Protein AF-A0A9D4JB74-F1 (afdb_monomer_lite)

Sequence (114 aa):
MGVESRKCSNSTESGAAKGKDWKYKLYFDPDANTSCRVKYDNITTNKLMSELKKLVGTNAKIINVRSYKSSLTTWQPRIFDCVLYHMFVEFQTDIGLWSIEKNSEGIKIQRSIL

Organism: Dreissena polymorpha (NCBI:txid45954)

Radius of gyration: 18.08 Å; chains: 1; bounding box: 37×36×60 Å

Secondary structure (DSSP, 8-state):
--------------TTTT-TT----EEEETTTTSSS---EES--HHHHHHHHHHHH-S-PPEEEEEEEEEES-TT--TTSS---EEEEEEEEETTEEEEEEEETTEEEEEE---

Structure (mmCIF, N/CA/C/O backbone):
data_AF-A0A9D4JB74-F1
#
_entry.id   AF-A0A9D4JB74-F1
#
loop_
_atom_site.group_PDB
_atom_site.id
_atom_site.type_symbol
_atom_site.label_atom_id
_atom_site.label_alt_id
_atom_site.label_comp_id
_atom_site.label_asym_id
_atom_site.label_entity_id
_atom_site.label_seq_id
_atom_site.pdbx_PDB_ins_code
_atom_site.Cartn_x
_atom_site.Cartn_y
_atom_site.Cartn_z
_atom_site.occupancy
_atom_site.B_iso_or_equiv
_atom_site.auth_seq_id
_atom_site.auth_comp_id
_atom_site.auth_asym_id
_atom_site.auth_atom_id
_atom_site.pdbx_PDB_model_num
ATOM 1 N N . MET A 1 1 ? 12.231 -25.179 34.469 1.00 38.91 1 MET A N 1
ATOM 2 C CA . MET A 1 1 ? 11.842 -23.885 33.871 1.00 38.91 1 MET A CA 1
ATOM 3 C C . MET A 1 1 ? 13.107 -23.217 33.367 1.00 38.91 1 MET A C 1
ATOM 5 O O . MET A 1 1 ? 13.939 -22.856 34.183 1.00 38.91 1 MET A O 1
ATOM 9 N N . GLY A 1 2 ? 13.291 -23.128 32.053 1.00 35.72 2 GLY A N 1
ATOM 10 C CA . GLY A 1 2 ? 14.416 -22.424 31.442 1.00 35.72 2 GLY A CA 1
ATOM 11 C C . GLY A 1 2 ? 13.917 -21.791 30.154 1.00 35.72 2 GLY A C 1
ATOM 12 O O . GLY A 1 2 ? 13.517 -22.507 29.242 1.00 35.72 2 GLY A O 1
ATOM 13 N N . VAL A 1 3 ? 13.835 -20.464 30.122 1.00 42.06 3 VAL A N 1
ATOM 14 C CA . VAL A 1 3 ? 13.491 -19.719 28.909 1.00 42.06 3 VAL A CA 1
ATOM 15 C C . VAL A 1 3 ? 14.811 -19.372 28.237 1.00 42.06 3 VAL A C 1
ATOM 17 O O . VAL A 1 3 ? 15.512 -18.466 28.677 1.00 42.06 3 VAL A O 1
ATOM 20 N N . GLU A 1 4 ? 15.177 -20.124 27.202 1.00 42.28 4 GLU A N 1
ATOM 21 C CA . GLU A 1 4 ? 16.271 -19.738 26.315 1.00 42.28 4 GLU A CA 1
ATOM 22 C C . GLU A 1 4 ? 15.816 -18.573 25.434 1.00 42.28 4 GLU A C 1
ATOM 24 O O . GLU A 1 4 ? 14.944 -18.698 24.569 1.00 42.28 4 GLU A O 1
ATOM 29 N N . SER A 1 5 ? 16.420 -17.412 25.665 1.00 47.88 5 SER A N 1
ATOM 30 C CA . SER A 1 5 ? 16.287 -16.233 24.821 1.00 47.88 5 SER A CA 1
ATOM 31 C C . SER A 1 5 ? 16.873 -16.536 23.440 1.00 47.88 5 SER A C 1
ATOM 33 O O . SER A 1 5 ? 18.092 -16.554 23.265 1.00 47.88 5 SER A O 1
ATOM 35 N N . ARG A 1 6 ? 16.019 -16.765 22.435 1.00 42.62 6 ARG A N 1
ATOM 36 C CA . ARG A 1 6 ? 16.466 -16.871 21.039 1.00 42.62 6 ARG A CA 1
ATOM 37 C C . ARG A 1 6 ? 17.039 -15.527 20.605 1.00 42.62 6 ARG A C 1
ATOM 39 O O . ARG A 1 6 ? 16.313 -14.561 20.383 1.00 42.62 6 ARG A O 1
ATOM 46 N N . LYS A 1 7 ? 18.362 -15.468 20.504 1.00 39.00 7 LYS A N 1
ATOM 47 C CA . LYS A 1 7 ? 19.101 -14.329 19.968 1.00 39.00 7 LYS A CA 1
ATOM 48 C C . LYS A 1 7 ? 18.843 -14.282 18.459 1.00 39.00 7 LYS A C 1
ATOM 50 O O . LYS A 1 7 ? 19.448 -15.040 17.709 1.00 39.00 7 LYS A O 1
ATOM 55 N N . CYS A 1 8 ? 17.915 -13.436 18.012 1.00 37.34 8 CYS A N 1
ATOM 56 C CA . CYS A 1 8 ? 17.777 -13.140 16.588 1.00 37.34 8 CYS A CA 1
ATOM 57 C C . CYS A 1 8 ? 19.082 -12.495 16.110 1.00 37.34 8 CYS A C 1
ATOM 59 O O . CYS A 1 8 ? 19.463 -11.416 16.567 1.00 37.34 8 CYS A O 1
ATOM 61 N N . SER A 1 9 ? 19.796 -13.182 15.225 1.00 45.16 9 SER A N 1
ATOM 62 C CA . SER A 1 9 ? 20.930 -12.626 14.503 1.00 45.16 9 SER A CA 1
ATOM 63 C C . SER A 1 9 ? 20.430 -11.475 13.632 1.00 45.16 9 SER A C 1
ATOM 65 O O . SER A 1 9 ? 19.726 -11.700 12.649 1.00 45.16 9 SER A O 1
ATOM 67 N N . ASN A 1 10 ? 20.789 -10.243 13.987 1.00 44.12 10 ASN A N 1
ATOM 68 C CA . ASN A 1 10 ? 20.662 -9.107 13.082 1.00 44.12 10 ASN A CA 1
ATOM 69 C C . ASN A 1 10 ? 21.678 -9.303 11.952 1.00 44.12 10 ASN A C 1
ATOM 71 O O . ASN A 1 10 ? 22.827 -8.876 12.060 1.00 44.12 10 ASN A O 1
ATOM 75 N N . SER A 1 11 ? 21.277 -9.979 10.876 1.00 45.19 11 SER A N 1
ATOM 76 C CA . SER A 1 11 ? 22.010 -9.917 9.618 1.00 45.19 11 SER A CA 1
ATOM 77 C C . SER A 1 11 ? 21.802 -8.520 9.040 1.00 45.19 11 SER A C 1
ATOM 79 O O . SER A 1 11 ? 20.835 -8.254 8.327 1.00 45.19 11 SER A O 1
ATOM 81 N N . THR A 1 12 ? 22.708 -7.606 9.378 1.00 46.81 12 THR A N 1
ATOM 82 C CA . THR A 1 12 ? 22.871 -6.290 8.740 1.00 46.81 12 THR A CA 1
ATOM 83 C C . THR A 1 12 ? 23.446 -6.442 7.327 1.00 46.81 12 THR A C 1
ATOM 85 O O . THR A 1 12 ? 24.373 -5.743 6.933 1.00 46.81 12 THR A O 1
ATOM 88 N N . GLU A 1 13 ? 22.920 -7.379 6.542 1.00 44.28 13 GLU A N 1
ATOM 89 C CA . GLU A 1 13 ? 23.218 -7.448 5.119 1.00 44.28 13 GLU A CA 1
ATOM 90 C C . GLU A 1 13 ? 22.316 -6.436 4.422 1.00 44.28 13 GLU A C 1
ATOM 92 O O . GLU A 1 13 ? 21.128 -6.658 4.178 1.00 44.28 13 GLU A O 1
ATOM 97 N N . SER A 1 14 ? 22.882 -5.259 4.164 1.00 43.53 14 SER A N 1
ATOM 98 C CA . SER A 1 14 ? 22.249 -4.205 3.388 1.00 43.53 14 SER A CA 1
ATOM 99 C C . SER A 1 14 ? 22.086 -4.668 1.936 1.00 43.53 14 SER A C 1
ATOM 101 O O . SER A 1 14 ? 22.849 -4.320 1.038 1.00 43.53 14 SER A O 1
ATOM 103 N N . GLY A 1 15 ? 21.010 -5.406 1.664 1.00 41.75 15 GLY A N 1
ATOM 104 C CA . GLY A 1 15 ? 20.554 -5.762 0.314 1.00 41.75 15 GLY A CA 1
ATOM 105 C C . GLY A 1 15 ? 20.148 -4.561 -0.563 1.00 41.75 15 GLY A C 1
ATOM 106 O O . GLY A 1 15 ? 19.468 -4.730 -1.572 1.00 41.75 15 GLY A O 1
ATOM 107 N N . ALA A 1 16 ? 20.546 -3.337 -0.208 1.00 44.22 16 ALA A N 1
ATOM 108 C CA . ALA A 1 16 ? 20.263 -2.110 -0.947 1.00 44.22 16 ALA A CA 1
ATOM 109 C C . ALA A 1 16 ? 21.212 -1.875 -2.143 1.00 44.22 16 ALA A C 1
ATOM 111 O O . ALA A 1 16 ? 21.057 -0.892 -2.863 1.00 44.22 16 ALA A O 1
ATOM 112 N N . ALA A 1 17 ? 22.166 -2.773 -2.411 1.00 44.78 17 ALA A N 1
ATOM 113 C CA . ALA A 1 17 ? 23.231 -2.545 -3.394 1.00 44.78 17 ALA A CA 1
ATOM 114 C C . ALA A 1 17 ? 22.790 -2.486 -4.879 1.00 44.78 17 ALA A C 1
ATOM 116 O O . ALA A 1 17 ? 23.612 -2.170 -5.736 1.00 44.78 17 ALA A O 1
ATOM 117 N N . LYS A 1 18 ? 21.517 -2.752 -5.219 1.00 49.56 18 LYS A N 1
ATOM 118 C CA . LYS A 1 18 ? 21.022 -2.713 -6.617 1.00 49.56 18 LYS A CA 1
ATOM 119 C C . LYS A 1 18 ? 19.973 -1.634 -6.925 1.00 49.56 18 LYS A C 1
ATOM 121 O O . LYS A 1 18 ? 19.490 -1.581 -8.049 1.00 49.56 18 LYS A O 1
ATOM 126 N N . GLY A 1 19 ? 19.627 -0.761 -5.977 1.00 53.12 19 GLY A N 1
ATOM 127 C CA . GLY A 1 19 ? 18.626 0.299 -6.174 1.00 53.12 19 GLY A CA 1
ATOM 128 C C . GLY A 1 19 ? 19.204 1.689 -5.936 1.00 53.12 19 GLY A C 1
ATOM 129 O O . GLY A 1 19 ? 18.822 2.330 -4.966 1.00 53.12 19 GLY A O 1
ATOM 130 N N . LYS A 1 20 ? 20.153 2.135 -6.770 1.00 54.69 20 LYS A N 1
ATOM 131 C CA . LYS A 1 20 ? 20.919 3.375 -6.525 1.00 54.69 20 LYS A CA 1
ATOM 132 C C . LYS A 1 20 ? 20.063 4.650 -6.433 1.00 54.69 20 LYS A C 1
ATOM 134 O O . LYS A 1 20 ? 20.434 5.540 -5.681 1.00 54.69 20 LYS A O 1
ATOM 139 N N . ASP A 1 21 ? 18.903 4.690 -7.090 1.00 58.09 21 ASP A N 1
ATOM 140 C CA . ASP A 1 21 ? 18.012 5.866 -7.106 1.00 58.09 21 ASP A CA 1
ATOM 141 C C . ASP A 1 21 ? 16.748 5.699 -6.252 1.00 58.09 21 ASP A C 1
ATOM 143 O O . ASP A 1 21 ? 15.795 6.474 -6.357 1.00 58.09 21 ASP A O 1
ATOM 147 N N . TRP A 1 22 ? 16.701 4.668 -5.408 1.00 57.69 22 TRP A N 1
ATOM 148 C CA . TRP A 1 22 ? 15.534 4.412 -4.578 1.00 57.69 22 TRP A CA 1
ATOM 149 C C . TRP A 1 22 ? 15.348 5.514 -3.525 1.00 57.69 22 TRP A C 1
ATOM 151 O O . TRP A 1 22 ? 16.143 5.653 -2.593 1.00 57.69 22 TRP A O 1
ATOM 161 N N . LYS A 1 23 ? 14.249 6.265 -3.631 1.00 66.75 23 LYS A N 1
ATOM 162 C CA . LYS A 1 23 ? 13.828 7.216 -2.599 1.00 66.75 23 LYS A CA 1
ATOM 163 C C . LYS A 1 23 ? 13.016 6.468 -1.545 1.00 66.75 23 LYS A C 1
ATOM 165 O O . LYS A 1 23 ? 12.019 5.826 -1.860 1.00 66.75 23 LYS A O 1
ATOM 170 N N . TYR A 1 24 ? 13.420 6.564 -0.277 1.00 74.12 24 TYR A N 1
ATOM 171 C CA . TYR A 1 24 ? 12.685 5.978 0.850 1.00 74.12 24 TYR A CA 1
ATOM 172 C C . TYR A 1 24 ? 11.432 6.812 1.168 1.00 74.12 24 TYR A C 1
ATOM 174 O O . TYR A 1 24 ? 11.357 7.485 2.194 1.00 74.12 24 TYR A O 1
ATOM 182 N N . LYS A 1 25 ? 10.470 6.822 0.241 1.00 88.31 25 LYS A N 1
ATOM 183 C CA . LYS A 1 25 ? 9.183 7.508 0.379 1.00 88.31 25 LYS A CA 1
ATOM 184 C C . LYS A 1 25 ? 8.056 6.491 0.450 1.00 88.31 25 LYS A C 1
ATOM 186 O O . LYS A 1 25 ? 8.061 5.493 -0.272 1.00 88.31 25 LYS A O 1
ATOM 191 N N . LEU A 1 26 ? 7.087 6.770 1.312 1.00 90.12 26 LEU A N 1
ATOM 192 C CA . LEU A 1 26 ? 5.851 6.008 1.431 1.00 90.12 26 LEU A CA 1
ATOM 193 C C . LEU A 1 26 ? 4.691 6.869 0.948 1.00 90.12 26 LEU A C 1
ATOM 195 O O . LEU A 1 26 ? 4.529 8.011 1.373 1.00 90.12 26 LEU A O 1
ATOM 199 N N . TYR A 1 27 ? 3.873 6.309 0.075 1.00 92.00 27 TYR A N 1
ATOM 200 C CA . TYR A 1 27 ? 2.658 6.923 -0.430 1.00 92.00 27 TYR A CA 1
ATOM 201 C C . TYR A 1 27 ? 1.478 6.077 0.019 1.00 92.00 27 TYR A C 1
ATOM 203 O O . TYR A 1 27 ? 1.526 4.850 -0.086 1.00 92.00 27 TYR A O 1
ATOM 211 N N . PHE A 1 28 ? 0.431 6.723 0.521 1.00 91.88 28 PHE A N 1
ATOM 212 C CA . PHE A 1 28 ? -0.767 6.030 0.978 1.00 91.88 28 PHE A CA 1
ATOM 213 C C . PHE A 1 28 ? -2.008 6.652 0.352 1.00 91.88 28 PHE A C 1
ATOM 215 O O . PHE A 1 28 ? -2.227 7.854 0.484 1.00 91.88 28 PHE A O 1
ATOM 222 N N . ASP A 1 29 ? -2.788 5.832 -0.345 1.00 90.69 29 ASP A N 1
ATOM 223 C CA . ASP A 1 29 ? -4.025 6.237 -1.015 1.00 90.69 29 ASP A CA 1
ATOM 224 C C . ASP A 1 29 ? -5.161 5.267 -0.629 1.00 90.69 29 ASP A C 1
ATOM 226 O O . ASP A 1 29 ? -5.418 4.274 -1.322 1.00 90.69 29 ASP A O 1
ATOM 230 N N . PRO A 1 30 ? -5.797 5.473 0.539 1.00 88.31 30 PRO A N 1
ATOM 231 C CA . PRO A 1 30 ? -6.876 4.614 1.015 1.00 88.31 30 PRO A CA 1
ATOM 232 C C . PRO A 1 30 ? -8.147 4.701 0.170 1.00 88.31 30 PRO A C 1
ATOM 234 O O . PRO A 1 30 ? -8.971 3.799 0.265 1.00 88.31 30 PRO A O 1
ATOM 237 N N . ASP A 1 31 ? -8.286 5.732 -0.662 1.00 85.38 31 ASP A N 1
ATOM 238 C CA . ASP A 1 31 ? -9.501 6.028 -1.420 1.00 85.38 31 ASP A CA 1
ATOM 239 C C . ASP A 1 31 ? -9.241 6.011 -2.932 1.00 85.38 31 ASP A C 1
ATOM 241 O O . ASP A 1 31 ? -9.968 6.640 -3.703 1.00 85.38 31 ASP A O 1
ATOM 245 N N . ALA A 1 32 ? -8.209 5.278 -3.372 1.00 82.31 32 ALA A N 1
ATOM 246 C CA . ALA A 1 32 ? -7.800 5.187 -4.776 1.00 82.31 32 ALA A CA 1
ATOM 247 C C . ALA A 1 32 ? -8.939 4.739 -5.714 1.00 82.31 32 ALA A C 1
ATOM 249 O O . ALA A 1 32 ? -8.933 5.060 -6.906 1.00 82.31 32 ALA A O 1
ATOM 250 N N . ASN A 1 33 ? -9.935 4.036 -5.166 1.00 75.00 33 ASN A N 1
ATOM 251 C CA . ASN A 1 33 ? -11.146 3.579 -5.844 1.00 75.00 33 ASN A CA 1
ATOM 252 C C . ASN A 1 33 ? -12.280 4.621 -5.911 1.00 75.00 33 ASN A C 1
ATOM 254 O O . ASN A 1 33 ? -13.323 4.330 -6.493 1.00 75.00 33 ASN A O 1
ATOM 258 N N . THR A 1 34 ? -12.112 5.814 -5.338 1.00 74.88 34 THR A N 1
ATOM 259 C CA . THR A 1 34 ? -13.138 6.866 -5.319 1.00 74.88 34 THR A CA 1
ATOM 260 C C . THR A 1 34 ? -12.683 8.133 -6.048 1.00 74.88 34 THR A C 1
ATOM 262 O O . THR A 1 34 ? -11.497 8.355 -6.317 1.00 74.88 34 THR A O 1
ATOM 265 N N . SER A 1 35 ? -13.650 8.988 -6.393 1.00 69.06 35 SER A N 1
ATOM 266 C CA . SER A 1 35 ? -13.400 10.310 -6.979 1.00 69.06 35 SER A CA 1
ATOM 267 C C . SER A 1 35 ? -12.926 11.341 -5.947 1.00 69.06 35 SER A C 1
ATOM 269 O O . SER A 1 35 ? -12.261 12.307 -6.312 1.00 69.06 35 SER A O 1
ATOM 271 N N . CYS A 1 36 ? -13.239 11.138 -4.664 1.00 64.19 36 CYS A N 1
ATOM 272 C CA . CYS A 1 36 ? -12.868 12.025 -3.562 1.00 64.19 36 CYS A CA 1
ATOM 273 C C . CYS A 1 36 ? -11.631 11.468 -2.851 1.00 64.19 36 CYS A C 1
ATOM 275 O O . CYS A 1 36 ? -11.734 10.817 -1.818 1.00 64.19 36 CYS A O 1
ATOM 277 N N . ARG A 1 37 ? -10.454 11.691 -3.440 1.00 71.12 37 ARG A N 1
ATOM 278 C CA . ARG A 1 37 ? -9.210 11.051 -2.998 1.00 71.12 37 ARG A CA 1
ATOM 279 C C . ARG A 1 37 ? -8.555 11.798 -1.845 1.00 71.12 37 ARG A C 1
ATOM 281 O O . ARG A 1 37 ? -8.139 12.946 -2.010 1.00 71.12 37 ARG A O 1
ATOM 288 N N . VAL A 1 38 ? -8.364 11.120 -0.717 1.00 73.38 38 VAL A N 1
ATOM 289 C CA . VAL A 1 38 ? -7.368 11.528 0.279 1.00 73.38 38 VAL A CA 1
ATOM 290 C C . VAL A 1 38 ? -6.066 10.809 -0.047 1.00 73.38 38 VAL A C 1
ATOM 292 O O . VAL A 1 38 ? -5.960 9.599 0.111 1.00 73.38 38 VAL A O 1
ATOM 295 N N . LYS A 1 39 ? -5.056 11.557 -0.497 1.00 80.50 39 LYS A N 1
ATOM 296 C CA . LYS A 1 39 ? -3.726 11.019 -0.800 1.00 80.50 39 LYS A CA 1
ATOM 297 C C . LYS A 1 39 ? -2.702 11.565 0.184 1.00 80.50 39 LYS A C 1
ATOM 299 O O . LYS A 1 39 ? -2.611 12.774 0.390 1.00 80.50 39 LYS A O 1
ATOM 304 N N . TYR A 1 40 ? -1.898 10.675 0.752 1.00 82.81 40 TYR A N 1
ATOM 305 C CA . TYR A 1 40 ? -0.763 11.042 1.587 1.00 82.81 40 TYR A CA 1
ATOM 306 C C . TYR A 1 40 ? 0.535 10.870 0.803 1.00 82.81 40 TYR A C 1
ATOM 308 O O . TYR A 1 40 ? 0.941 9.748 0.485 1.00 82.81 40 TYR A O 1
ATOM 316 N N . ASP A 1 41 ? 1.203 11.988 0.531 1.00 84.50 41 ASP A N 1
ATOM 317 C CA . ASP A 1 41 ? 2.529 12.003 -0.076 1.00 84.50 41 ASP A CA 1
ATOM 318 C C . ASP A 1 41 ? 3.607 11.992 1.014 1.00 84.50 41 ASP A C 1
ATOM 320 O O . ASP A 1 41 ? 3.656 12.875 1.868 1.00 84.50 41 ASP A O 1
ATOM 324 N N . ASN A 1 42 ? 4.492 10.992 0.972 1.00 89.56 42 ASN A N 1
ATOM 325 C CA . ASN A 1 42 ? 5.595 10.818 1.921 1.00 89.56 42 ASN A CA 1
ATOM 326 C C . ASN A 1 42 ? 5.153 10.647 3.394 1.00 89.56 42 ASN A C 1
ATOM 328 O O . ASN A 1 42 ? 5.674 11.296 4.304 1.00 89.56 42 ASN A O 1
ATOM 332 N N . ILE A 1 43 ? 4.180 9.762 3.630 1.00 91.69 43 ILE A N 1
ATOM 333 C CA . ILE A 1 43 ? 3.661 9.429 4.964 1.00 91.69 43 ILE A CA 1
ATOM 334 C C . ILE A 1 43 ? 4.723 8.716 5.821 1.00 91.69 43 ILE A C 1
ATOM 336 O O . ILE A 1 43 ? 5.487 7.889 5.335 1.00 91.69 43 ILE A O 1
ATOM 340 N N . THR A 1 44 ? 4.770 8.985 7.128 1.00 91.00 44 THR A N 1
ATOM 341 C CA . THR A 1 44 ? 5.642 8.223 8.039 1.00 91.00 44 THR A CA 1
ATOM 342 C C . THR A 1 44 ? 5.048 6.849 8.344 1.00 91.00 44 THR A C 1
ATOM 344 O O . THR A 1 44 ? 3.828 6.688 8.373 1.00 91.00 44 THR A O 1
ATOM 347 N N . THR A 1 45 ? 5.887 5.861 8.669 1.00 88.94 45 THR A N 1
ATOM 348 C CA . THR A 1 45 ? 5.423 4.514 9.050 1.00 88.94 45 THR A CA 1
ATOM 349 C C . THR A 1 45 ? 4.415 4.553 10.201 1.00 88.94 45 THR A C 1
ATOM 351 O O . THR A 1 45 ? 3.382 3.896 10.137 1.00 88.94 45 THR A O 1
ATOM 354 N N . ASN A 1 46 ? 4.655 5.370 11.232 1.00 91.94 46 ASN A N 1
ATOM 355 C CA . ASN A 1 46 ? 3.738 5.483 12.372 1.00 91.94 46 ASN A CA 1
ATOM 356 C C . ASN A 1 46 ? 2.367 6.032 11.956 1.00 91.94 46 ASN A C 1
ATOM 358 O O . ASN A 1 46 ? 1.336 5.530 12.407 1.00 91.94 46 ASN A O 1
ATOM 362 N N . LYS A 1 47 ? 2.346 7.040 11.075 1.00 91.81 47 LYS A N 1
ATOM 363 C CA . LYS A 1 47 ? 1.099 7.626 10.578 1.00 91.81 47 LYS A CA 1
ATOM 364 C C . LYS A 1 47 ? 0.364 6.654 9.656 1.00 91.81 47 LYS A C 1
ATOM 366 O O . LYS A 1 47 ? -0.832 6.467 9.842 1.00 91.81 47 LYS A O 1
ATOM 371 N N . LEU A 1 48 ? 1.080 5.969 8.765 1.00 90.94 48 LEU A N 1
ATOM 372 C CA . LEU A 1 48 ? 0.539 4.896 7.929 1.00 90.94 48 LEU A CA 1
ATOM 373 C C . LEU A 1 48 ? -0.126 3.810 8.779 1.00 90.94 48 LEU A C 1
ATOM 375 O O . LEU A 1 48 ? -1.281 3.472 8.548 1.00 90.94 48 LEU A O 1
ATOM 379 N N . MET A 1 49 ? 0.570 3.299 9.796 1.00 90.12 49 MET A N 1
ATOM 380 C CA . MET A 1 49 ? 0.025 2.269 10.684 1.00 90.12 49 MET A CA 1
ATOM 381 C C . MET A 1 49 ? -1.196 2.765 11.465 1.00 90.12 49 MET A C 1
ATOM 383 O O . MET A 1 49 ? -2.126 1.995 11.692 1.00 90.12 49 MET A O 1
ATOM 387 N N . SER A 1 50 ? -1.211 4.036 11.877 1.00 92.44 50 SER A N 1
ATOM 388 C CA . SER A 1 50 ? -2.374 4.639 12.534 1.00 92.44 50 SER A CA 1
ATOM 389 C C . SER A 1 50 ? -3.581 4.713 11.599 1.00 92.44 50 SER A C 1
ATOM 391 O O . SER A 1 50 ? -4.667 4.302 11.999 1.00 92.44 50 SER A O 1
ATOM 393 N N . GLU A 1 51 ? -3.404 5.182 10.362 1.00 90.62 51 GLU A N 1
ATOM 394 C CA . GLU A 1 51 ? -4.502 5.278 9.392 1.00 90.62 51 GLU A CA 1
ATOM 395 C C . GLU A 1 51 ? -4.984 3.896 8.932 1.00 90.62 51 GLU A C 1
ATOM 397 O O . GLU A 1 51 ? -6.187 3.641 8.923 1.00 90.62 51 GLU A O 1
ATOM 402 N N . LEU A 1 52 ? -4.071 2.953 8.668 1.00 88.00 52 LEU A N 1
ATOM 403 C CA . LEU A 1 52 ? -4.433 1.565 8.368 1.00 88.00 52 LEU A CA 1
ATOM 404 C C . LEU A 1 52 ? -5.254 0.945 9.500 1.00 88.00 52 LEU A C 1
ATOM 406 O O . LEU A 1 52 ? -6.287 0.347 9.228 1.00 88.00 52 LEU A O 1
ATOM 410 N N . LYS A 1 53 ? -4.868 1.135 10.768 1.00 89.62 53 LYS A N 1
ATOM 411 C CA . LYS A 1 53 ? -5.652 0.632 11.910 1.00 89.62 53 LYS A CA 1
ATOM 412 C C . LYS A 1 53 ? -7.056 1.231 11.982 1.00 89.62 53 LYS A C 1
ATOM 414 O O . LYS A 1 53 ? -7.969 0.529 12.398 1.00 89.62 53 LYS A O 1
ATOM 419 N N . LYS A 1 54 ? -7.249 2.495 11.596 1.00 89.06 54 LYS A N 1
ATOM 420 C CA . LYS A 1 54 ? -8.588 3.108 11.559 1.00 89.06 54 LYS A CA 1
ATOM 421 C C . LYS A 1 54 ? -9.449 2.527 10.441 1.00 89.06 54 LYS A C 1
ATOM 423 O O . LYS A 1 54 ? -10.630 2.291 10.651 1.00 89.06 54 LYS A O 1
ATOM 428 N N . LEU A 1 55 ? -8.854 2.299 9.272 1.00 86.94 55 LEU A N 1
ATOM 429 C CA . LEU A 1 55 ? -9.562 1.832 8.076 1.00 86.94 55 LEU A CA 1
ATOM 430 C C . LEU A 1 55 ? -9.845 0.332 8.101 1.00 86.94 55 LEU A C 1
ATOM 432 O O . LEU A 1 55 ? -10.864 -0.121 7.589 1.00 86.94 55 LEU A O 1
ATOM 436 N N . VAL A 1 56 ? -8.904 -0.435 8.647 1.00 84.25 56 VAL A N 1
ATOM 437 C CA . VAL A 1 56 ? -8.894 -1.897 8.600 1.00 84.25 56 VAL A CA 1
ATOM 438 C C . VAL A 1 56 ? -9.268 -2.517 9.947 1.00 84.25 56 VAL A C 1
ATOM 440 O O . VAL A 1 56 ? -9.676 -3.673 10.023 1.00 84.25 56 VAL A O 1
ATOM 443 N N . GLY A 1 57 ? -9.160 -1.753 11.031 1.00 84.31 57 GLY A N 1
ATOM 444 C CA . GLY A 1 57 ? -9.234 -2.291 12.381 1.00 84.31 57 GLY A CA 1
ATOM 445 C C . GLY A 1 57 ? -7.993 -3.114 12.733 1.00 84.31 57 GLY A C 1
ATOM 446 O O . GLY A 1 57 ? -7.000 -3.161 12.006 1.00 84.31 57 GLY A O 1
ATOM 447 N N . THR A 1 58 ? -8.040 -3.775 13.887 1.00 82.19 58 THR A N 1
ATOM 448 C CA . THR A 1 58 ? -6.965 -4.663 14.368 1.00 82.19 58 THR A CA 1
ATOM 449 C C . THR A 1 58 ? -7.215 -6.137 14.062 1.00 82.19 58 THR A C 1
ATOM 451 O O . THR A 1 58 ? -6.333 -6.956 14.296 1.00 82.19 58 THR A O 1
ATOM 454 N N . ASN A 1 59 ? -8.410 -6.473 13.569 1.00 84.69 59 ASN A N 1
ATOM 455 C CA . ASN A 1 59 ? -8.894 -7.851 13.474 1.00 84.69 59 ASN A CA 1
ATOM 456 C C . ASN A 1 59 ? -9.067 -8.341 12.033 1.00 84.69 59 ASN A C 1
ATOM 458 O O . ASN A 1 59 ? -9.471 -9.487 11.848 1.00 84.69 59 ASN A O 1
ATOM 462 N N . ALA A 1 60 ? -8.793 -7.495 11.034 1.00 83.94 60 ALA A N 1
ATOM 463 C CA . ALA A 1 60 ? -8.896 -7.903 9.643 1.00 83.94 60 ALA A CA 1
ATOM 464 C C . ALA A 1 60 ? -7.959 -9.071 9.361 1.00 83.94 60 ALA A C 1
ATOM 466 O O . ALA A 1 60 ? -6.790 -9.081 9.769 1.00 83.94 60 ALA A O 1
ATOM 467 N N . LYS A 1 61 ? -8.481 -10.051 8.636 1.00 89.50 61 LYS A N 1
ATOM 468 C CA . LYS A 1 61 ? -7.745 -11.263 8.293 1.00 89.50 61 LYS A CA 1
ATOM 469 C C . LYS A 1 61 ? -7.304 -11.182 6.850 1.00 89.50 61 LYS A C 1
ATOM 471 O O . LYS A 1 61 ? -8.109 -10.913 5.964 1.00 89.50 61 LYS A O 1
ATOM 476 N N . ILE A 1 62 ? -6.027 -11.457 6.610 1.00 91.00 62 ILE A N 1
ATOM 477 C CA . ILE A 1 62 ? -5.531 -11.687 5.255 1.00 91.00 62 ILE A CA 1
ATOM 478 C C . ILE A 1 62 ? -6.076 -13.041 4.801 1.00 91.00 62 ILE A C 1
ATOM 480 O O . 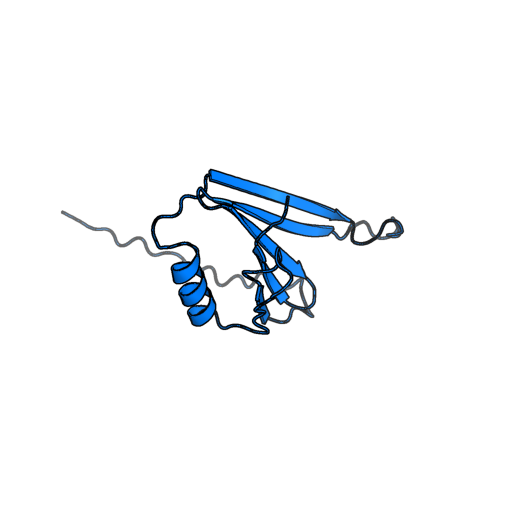ILE A 1 62 ? -5.798 -14.067 5.418 1.00 91.00 62 ILE A O 1
ATOM 484 N N . ILE A 1 63 ? -6.869 -13.022 3.736 1.00 94.12 63 ILE A N 1
ATOM 485 C CA . ILE A 1 63 ? -7.452 -14.204 3.100 1.00 94.12 63 ILE A CA 1
ATOM 486 C C . ILE A 1 63 ? -6.501 -14.733 2.029 1.00 94.12 63 ILE A C 1
ATOM 488 O O . ILE A 1 63 ? -6.314 -15.940 1.902 1.00 94.12 63 ILE A O 1
ATOM 492 N N . ASN A 1 64 ? -5.909 -13.834 1.240 1.00 92.56 64 ASN A N 1
ATOM 493 C CA . ASN A 1 64 ? -5.058 -14.203 0.116 1.00 92.56 64 ASN A CA 1
ATOM 494 C C . ASN A 1 64 ? -3.984 -13.139 -0.129 1.00 92.56 64 ASN A C 1
ATOM 496 O O . ASN A 1 64 ? -4.201 -11.953 0.126 1.00 92.56 64 ASN A O 1
ATOM 500 N N . VAL A 1 65 ? -2.842 -13.570 -0.659 1.00 91.62 65 VAL A N 1
ATOM 501 C CA . VAL A 1 65 ? -1.765 -12.699 -1.125 1.00 91.62 65 VAL A CA 1
ATOM 502 C C . VAL A 1 65 ? -1.381 -13.138 -2.527 1.00 91.62 65 VAL A C 1
ATOM 504 O O . VAL A 1 65 ? -1.042 -14.300 -2.751 1.00 91.62 65 VAL A O 1
ATOM 507 N N . ARG A 1 66 ? -1.425 -12.205 -3.475 1.00 90.94 66 ARG A N 1
ATOM 508 C CA . ARG A 1 66 ? -1.058 -12.442 -4.873 1.00 90.94 66 ARG A CA 1
ATOM 509 C C . ARG A 1 66 ? 0.062 -11.499 -5.264 1.00 90.94 66 ARG A C 1
ATOM 511 O O . ARG A 1 66 ? 0.092 -10.350 -4.832 1.00 90.94 66 ARG A O 1
ATOM 518 N N . SER A 1 67 ? 0.982 -11.974 -6.090 1.00 87.88 67 SER A N 1
ATOM 519 C CA . SER A 1 67 ? 2.010 -11.138 -6.696 1.00 87.88 67 SER A CA 1
ATOM 520 C C . SER A 1 67 ? 1.828 -11.127 -8.204 1.00 87.88 67 SER A C 1
ATOM 522 O O . SER A 1 67 ? 1.690 -12.167 -8.849 1.00 87.88 67 SER A O 1
ATOM 524 N N . TYR A 1 68 ? 1.827 -9.927 -8.764 1.00 82.88 68 TYR A N 1
ATOM 525 C CA . TYR A 1 68 ? 1.744 -9.702 -10.194 1.00 82.88 68 TYR A CA 1
ATOM 526 C C . TYR A 1 68 ? 3.030 -9.029 -10.645 1.00 82.88 68 TYR A C 1
ATOM 528 O O . TYR A 1 68 ? 3.556 -8.133 -9.979 1.00 82.88 68 TYR A O 1
ATOM 536 N N . LYS A 1 69 ? 3.535 -9.465 -11.795 1.00 79.19 69 LYS A N 1
ATOM 537 C CA . 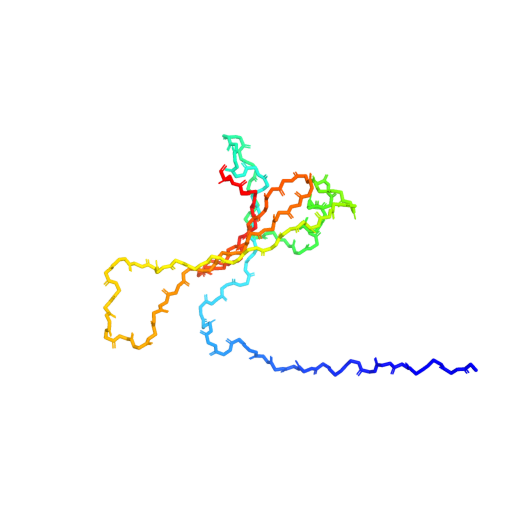LYS A 1 69 ? 4.644 -8.811 -12.479 1.00 79.19 69 LYS A CA 1
ATOM 538 C C . LYS A 1 69 ? 4.203 -8.430 -13.881 1.00 79.19 69 LYS A C 1
ATOM 540 O O . LYS A 1 69 ? 3.649 -9.261 -14.596 1.00 79.19 69 LYS A O 1
ATOM 545 N N . SER A 1 70 ? 4.453 -7.187 -14.263 1.00 74.62 70 SER A N 1
ATOM 546 C CA . SER A 1 70 ? 4.208 -6.687 -15.616 1.00 74.62 70 SER A CA 1
ATOM 547 C C . SER A 1 70 ? 5.503 -6.119 -16.176 1.00 74.62 70 SER A C 1
ATOM 549 O O . SER A 1 70 ? 6.272 -5.509 -15.435 1.00 74.62 70 SER A O 1
ATOM 551 N N . SER A 1 71 ? 5.786 -6.345 -17.457 1.00 71.00 71 SER A N 1
ATOM 552 C CA . SER A 1 71 ? 6.949 -5.743 -18.120 1.00 71.00 71 SER A CA 1
ATOM 553 C C . SER A 1 71 ? 6.845 -4.216 -18.087 1.00 71.00 71 SER A C 1
ATOM 555 O O . SER A 1 71 ? 5.760 -3.684 -18.321 1.00 71.00 71 SER A O 1
ATOM 557 N N . LEU A 1 72 ? 7.958 -3.506 -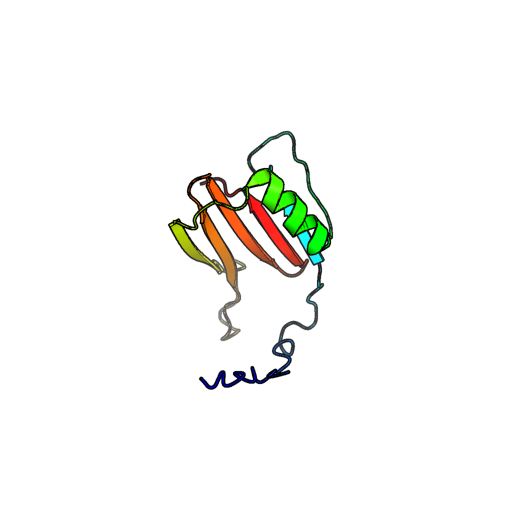17.860 1.00 67.69 72 LEU A N 1
ATOM 558 C CA . LEU A 1 72 ? 7.960 -2.030 -17.853 1.00 67.69 72 LEU A CA 1
ATOM 559 C C . LEU A 1 72 ? 7.518 -1.421 -19.200 1.00 67.69 72 LEU A C 1
ATOM 561 O O . LEU A 1 72 ? 7.065 -0.283 -19.249 1.00 67.69 72 LEU A O 1
ATOM 565 N N . THR A 1 73 ? 7.703 -2.139 -20.309 1.00 64.06 73 THR A N 1
ATOM 566 C CA . THR A 1 73 ? 7.392 -1.651 -21.658 1.00 64.06 73 THR A CA 1
ATOM 567 C C . THR A 1 73 ? 7.206 -2.829 -22.617 1.00 64.06 73 THR A C 1
ATOM 569 O O . THR A 1 73 ? 7.917 -3.828 -22.522 1.00 64.06 73 THR A O 1
ATOM 572 N N . THR A 1 74 ? 6.271 -2.711 -23.565 1.00 61.81 74 THR A N 1
ATOM 573 C CA . THR A 1 74 ? 6.086 -3.676 -24.669 1.00 61.81 74 THR A CA 1
ATOM 574 C C . THR A 1 74 ? 7.274 -3.707 -25.637 1.00 61.81 74 THR A C 1
ATOM 576 O O . THR A 1 74 ? 7.449 -4.679 -26.366 1.00 61.81 74 THR A O 1
ATOM 579 N N . TRP A 1 75 ? 8.104 -2.663 -25.616 1.00 57.19 75 TRP A N 1
ATOM 580 C CA . TRP A 1 75 ? 9.260 -2.429 -26.483 1.00 57.19 75 TRP A CA 1
ATOM 581 C C . TRP A 1 75 ? 10.601 -2.603 -25.771 1.00 57.19 75 TRP A C 1
ATOM 583 O O . TRP A 1 75 ? 11.625 -2.126 -26.259 1.00 57.19 75 TRP A O 1
ATOM 593 N N . GLN A 1 76 ? 10.624 -3.257 -24.608 1.00 59.19 76 GLN A N 1
ATOM 594 C CA . GLN A 1 76 ? 11.869 -3.474 -23.882 1.00 59.19 76 GLN A CA 1
ATOM 595 C C . GLN A 1 76 ? 12.855 -4.249 -24.778 1.00 59.19 76 GLN A C 1
ATOM 597 O O . GLN A 1 76 ? 12.560 -5.390 -25.153 1.00 59.19 76 GLN A O 1
ATOM 602 N N . PRO A 1 77 ? 14.000 -3.653 -25.175 1.00 54.09 77 PRO A N 1
ATOM 603 C CA . PRO A 1 77 ? 14.934 -4.327 -26.059 1.00 54.09 77 PRO A CA 1
ATOM 604 C C . PRO A 1 77 ? 15.418 -5.598 -25.367 1.00 54.09 77 PRO A C 1
ATOM 606 O O . PRO A 1 77 ? 15.999 -5.523 -24.285 1.00 54.09 77 PRO A O 1
ATOM 609 N N . ARG A 1 78 ? 15.239 -6.762 -26.006 1.00 53.88 78 ARG A N 1
ATOM 610 C CA . ARG A 1 78 ? 15.768 -8.065 -25.542 1.00 53.88 78 ARG A CA 1
ATOM 611 C C . ARG A 1 78 ? 17.305 -8.105 -25.423 1.00 53.88 78 ARG A C 1
ATOM 613 O O . ARG A 1 78 ? 17.865 -9.154 -25.155 1.00 53.88 78 ARG A O 1
ATOM 620 N N . ILE A 1 79 ? 17.973 -6.978 -25.672 1.00 52.12 79 ILE A N 1
ATOM 621 C CA . ILE A 1 79 ? 19.424 -6.771 -25.624 1.00 52.12 79 ILE A CA 1
ATOM 622 C C . ILE A 1 79 ? 19.951 -6.790 -24.183 1.00 52.12 79 ILE A C 1
ATOM 624 O O . ILE A 1 79 ? 21.121 -7.082 -23.967 1.00 52.12 79 ILE A O 1
ATOM 628 N N . PHE A 1 80 ? 19.102 -6.516 -23.192 1.00 51.81 80 PHE A N 1
ATOM 629 C CA . PHE A 1 80 ? 19.450 -6.728 -21.793 1.00 51.81 80 PHE A CA 1
ATOM 630 C C . PHE A 1 80 ? 18.877 -8.075 -21.342 1.00 51.81 80 PHE A C 1
ATOM 632 O O . PHE A 1 80 ? 17.660 -8.245 -21.339 1.00 51.81 80 PHE A O 1
ATOM 639 N N . ASP A 1 81 ? 19.728 -8.994 -20.876 1.00 52.66 81 ASP A N 1
ATOM 640 C CA . ASP A 1 81 ? 19.328 -10.279 -20.258 1.00 52.66 81 ASP A CA 1
ATOM 641 C C . ASP A 1 81 ? 18.446 -10.111 -18.997 1.00 52.66 81 ASP A C 1
ATOM 643 O O . ASP A 1 81 ? 17.985 -11.076 -18.387 1.00 52.66 81 ASP A O 1
ATOM 647 N N . CYS A 1 82 ? 18.181 -8.867 -18.597 1.00 56.16 82 CYS A N 1
ATOM 648 C CA . CYS A 1 82 ? 17.382 -8.488 -17.449 1.00 56.16 82 CYS A CA 1
ATOM 649 C C . CYS A 1 82 ? 16.086 -7.809 -17.918 1.00 56.16 82 CYS A C 1
ATOM 651 O O . CYS A 1 82 ? 16.044 -6.590 -18.095 1.00 56.16 82 CYS A O 1
ATOM 653 N N . VAL A 1 83 ? 15.002 -8.576 -18.069 1.00 60.72 83 VAL A N 1
ATOM 654 C CA . VAL A 1 83 ? 13.657 -7.993 -18.206 1.00 60.72 83 VAL A CA 1
ATOM 655 C C . VAL A 1 83 ? 13.308 -7.304 -16.887 1.00 60.72 83 VAL A C 1
ATOM 657 O O . VAL A 1 83 ? 13.238 -7.954 -15.842 1.00 60.72 83 VAL A O 1
ATOM 660 N N . LEU A 1 84 ? 13.119 -5.983 -16.915 1.00 66.19 84 LEU A N 1
ATOM 661 C CA . LEU A 1 84 ? 12.657 -5.246 -15.739 1.00 66.19 84 LEU A CA 1
ATOM 662 C C . LEU A 1 84 ? 11.134 -5.352 -15.660 1.00 66.19 84 LEU A C 1
ATOM 664 O O . LEU A 1 84 ? 10.436 -5.147 -16.656 1.00 66.19 84 LEU A O 1
ATOM 668 N N . TYR A 1 85 ? 10.627 -5.626 -14.464 1.00 69.31 85 TYR A N 1
ATOM 669 C CA . TYR A 1 85 ? 9.199 -5.746 -14.202 1.00 69.31 85 TYR A CA 1
ATOM 670 C C . TYR A 1 85 ? 8.754 -4.695 -13.186 1.00 69.31 85 TYR A C 1
ATOM 672 O O . TYR A 1 85 ? 9.442 -4.467 -12.189 1.00 69.31 85 TYR A O 1
ATOM 680 N N . HIS A 1 86 ? 7.569 -4.123 -13.391 1.00 72.62 86 HIS A N 1
ATOM 681 C CA . HIS A 1 86 ? 6.782 -3.600 -12.282 1.00 72.62 86 HIS A CA 1
ATOM 682 C C . HIS A 1 86 ? 6.275 -4.789 -11.471 1.00 72.62 86 HIS A C 1
ATOM 684 O O . HIS A 1 86 ? 5.714 -5.728 -12.040 1.00 72.62 86 HIS A O 1
ATOM 690 N N . MET A 1 87 ? 6.474 -4.752 -10.155 1.00 78.19 87 MET A N 1
ATOM 691 C CA . MET A 1 87 ? 5.944 -5.760 -9.245 1.00 78.19 87 MET A CA 1
ATOM 692 C C . MET A 1 87 ? 4.894 -5.127 -8.342 1.00 78.19 87 MET A C 1
ATOM 694 O O . MET A 1 87 ? 5.160 -4.123 -7.677 1.00 78.19 87 MET A O 1
ATOM 698 N N . PHE A 1 88 ? 3.732 -5.765 -8.300 1.00 85.31 88 PHE A N 1
ATOM 699 C CA . PHE A 1 88 ? 2.612 -5.394 -7.451 1.00 85.31 88 PHE A CA 1
ATOM 700 C C . PHE A 1 88 ? 2.283 -6.577 -6.554 1.00 85.31 88 PHE A C 1
ATOM 702 O O . PHE A 1 88 ? 2.226 -7.719 -7.016 1.00 85.31 88 PHE A O 1
ATOM 709 N N . VAL A 1 89 ? 2.066 -6.310 -5.274 1.00 90.12 89 VAL A N 1
ATOM 710 C CA . VAL A 1 89 ? 1.551 -7.304 -4.333 1.00 90.12 89 VAL A CA 1
ATOM 711 C C . VAL A 1 89 ? 0.147 -6.890 -3.947 1.00 90.12 89 VAL A C 1
ATOM 713 O O . VAL A 1 89 ? -0.060 -5.763 -3.510 1.00 90.12 89 VAL A O 1
ATOM 716 N N . GLU A 1 90 ? -0.808 -7.790 -4.105 1.00 90.38 90 GLU A N 1
ATOM 717 C CA . GLU A 1 90 ? -2.190 -7.593 -3.698 1.00 90.38 90 GLU A CA 1
ATOM 718 C C . GLU A 1 90 ? -2.492 -8.441 -2.465 1.00 90.38 90 GLU A C 1
ATOM 720 O O . GLU A 1 90 ? -2.191 -9.635 -2.418 1.00 90.38 90 GLU A O 1
ATOM 725 N N . PHE A 1 91 ? -3.103 -7.812 -1.470 1.00 90.25 91 PHE A N 1
ATOM 726 C CA . PHE A 1 91 ? -3.565 -8.424 -0.238 1.00 90.25 91 PHE A CA 1
ATOM 727 C C . PHE A 1 91 ? -5.083 -8.375 -0.242 1.00 90.25 91 PHE A C 1
ATOM 729 O O . PHE A 1 91 ? -5.685 -7.301 -0.180 1.00 90.25 91 PHE A O 1
ATOM 736 N N . GLN A 1 92 ? -5.699 -9.547 -0.291 1.00 90.94 92 GLN A N 1
ATOM 737 C CA . GLN A 1 92 ? -7.119 -9.686 -0.038 1.00 90.94 92 GLN A CA 1
ATOM 738 C C . GLN A 1 92 ? -7.324 -9.872 1.454 1.00 90.94 92 GLN A C 1
ATOM 740 O O . GLN A 1 92 ? -6.810 -10.827 2.040 1.00 90.94 92 GLN A O 1
ATOM 745 N N . THR A 1 93 ? -8.100 -8.981 2.054 1.00 88.94 93 THR A N 1
ATOM 746 C CA . THR A 1 93 ? -8.621 -9.152 3.404 1.00 88.94 93 THR A CA 1
ATOM 747 C C . THR A 1 93 ? -10.123 -9.412 3.367 1.00 88.94 93 THR A C 1
ATOM 749 O O . THR A 1 93 ? -10.779 -9.262 2.334 1.00 88.94 93 THR A O 1
ATOM 752 N N . ASP A 1 94 ? -10.677 -9.799 4.507 1.00 88.50 94 ASP A N 1
ATOM 753 C CA . ASP A 1 94 ? -12.121 -9.933 4.738 1.00 88.50 94 ASP A CA 1
ATOM 754 C C . ASP A 1 94 ? -12.916 -8.628 4.570 1.00 88.50 94 ASP A C 1
ATOM 756 O O . ASP A 1 94 ? -14.133 -8.665 4.419 1.00 88.50 94 ASP A O 1
ATOM 760 N N . ILE A 1 95 ? -12.234 -7.485 4.532 1.00 87.12 95 ILE A N 1
ATOM 761 C CA . ILE A 1 95 ? -12.834 -6.150 4.395 1.00 87.12 95 ILE A CA 1
ATOM 762 C C . ILE A 1 95 ? -12.417 -5.425 3.100 1.00 87.12 95 ILE A C 1
ATOM 764 O O . ILE A 1 95 ? -12.619 -4.213 2.946 1.00 87.12 95 ILE A O 1
ATOM 768 N N . GLY A 1 96 ? -11.761 -6.133 2.180 1.00 86.25 96 GLY A N 1
ATOM 769 C CA . GLY A 1 96 ? -11.453 -5.656 0.834 1.00 86.25 96 GLY A CA 1
ATOM 770 C C . GLY A 1 96 ? -10.002 -5.853 0.412 1.00 86.25 96 GLY A C 1
ATOM 771 O O . GLY A 1 96 ? -9.233 -6.579 1.033 1.00 86.25 96 GLY A O 1
ATOM 772 N N . LEU A 1 97 ? -9.638 -5.218 -0.699 1.00 90.06 97 LEU A N 1
ATOM 773 C CA . LEU A 1 97 ? -8.362 -5.449 -1.366 1.00 90.06 97 LEU A CA 1
ATOM 774 C C . LEU A 1 97 ? -7.419 -4.261 -1.200 1.00 90.06 97 LEU A C 1
ATOM 776 O O . LEU A 1 97 ? -7.823 -3.099 -1.307 1.00 90.06 97 LEU A O 1
ATOM 780 N N . TRP A 1 98 ? -6.149 -4.570 -0.982 1.00 90.69 98 TRP A N 1
ATOM 781 C CA . TRP A 1 98 ? -5.057 -3.610 -0.886 1.00 90.69 98 TRP A CA 1
ATOM 782 C C . TRP A 1 98 ? -3.960 -3.992 -1.860 1.00 90.69 98 TRP A C 1
ATOM 784 O O . TRP A 1 98 ? -3.690 -5.172 -2.051 1.00 90.69 98 TRP A O 1
ATOM 794 N N . SER A 1 99 ? -3.290 -3.005 -2.436 1.00 91.00 99 SER A N 1
ATOM 795 C CA . SER A 1 99 ? -2.128 -3.219 -3.288 1.00 91.00 99 SER A CA 1
ATOM 796 C C . SER A 1 99 ? -0.917 -2.472 -2.742 1.00 91.00 99 SER A C 1
ATOM 798 O O . SER A 1 99 ? -1.044 -1.390 -2.162 1.00 91.00 99 SER A O 1
ATOM 800 N N . ILE A 1 100 ? 0.257 -3.075 -2.915 1.00 91.44 100 ILE A N 1
ATOM 801 C CA . ILE A 1 100 ? 1.561 -2.486 -2.638 1.00 91.44 100 ILE A CA 1
ATOM 802 C C . ILE A 1 100 ? 2.369 -2.511 -3.931 1.00 91.44 100 ILE A C 1
ATOM 804 O O . ILE A 1 100 ? 2.599 -3.573 -4.512 1.00 91.44 100 ILE A O 1
ATOM 808 N N . GLU A 1 101 ? 2.826 -1.342 -4.354 1.00 88.38 101 GLU A N 1
ATOM 809 C CA . GLU A 1 101 ? 3.682 -1.157 -5.520 1.00 88.38 101 GLU A CA 1
ATOM 810 C C . GLU A 1 101 ? 5.009 -0.538 -5.088 1.00 88.38 101 GLU A C 1
ATOM 812 O O . GLU A 1 101 ? 5.044 0.413 -4.304 1.00 88.38 101 GLU A O 1
ATOM 817 N N . LYS A 1 102 ? 6.108 -1.053 -5.640 1.00 83.75 102 LYS A N 1
ATOM 818 C CA . LYS A 1 102 ? 7.437 -0.459 -5.512 1.00 83.75 102 LYS A CA 1
ATOM 819 C C . LYS A 1 102 ? 7.867 0.120 -6.863 1.00 83.75 102 LYS A C 1
ATOM 821 O O . LYS A 1 102 ? 8.002 -0.640 -7.820 1.00 83.75 102 LYS A O 1
ATOM 826 N N . ASN A 1 103 ? 8.154 1.420 -6.936 1.00 76.44 103 ASN A N 1
ATOM 827 C CA . ASN A 1 103 ? 8.653 2.070 -8.158 1.00 76.44 103 ASN A CA 1
ATOM 828 C C . ASN A 1 103 ? 9.789 3.074 -7.871 1.00 76.44 103 ASN A C 1
ATOM 830 O O . ASN A 1 103 ? 10.270 3.172 -6.751 1.00 76.44 103 ASN A O 1
ATOM 834 N N . SER A 1 104 ? 10.280 3.805 -8.871 1.00 75.25 104 SER A N 1
ATOM 835 C CA . SER A 1 104 ? 11.398 4.748 -8.679 1.00 75.25 104 SER A CA 1
ATOM 836 C C . SER A 1 104 ? 11.091 5.900 -7.706 1.00 75.25 104 SER A C 1
ATOM 838 O O . SER A 1 104 ? 12.018 6.515 -7.178 1.00 75.25 104 SER A O 1
ATOM 840 N N . GLU A 1 105 ? 9.817 6.194 -7.439 1.00 78.69 105 GLU A N 1
ATOM 841 C CA . GLU A 1 105 ? 9.402 7.275 -6.542 1.00 78.69 105 GLU A CA 1
ATOM 842 C C . GLU A 1 105 ? 9.322 6.835 -5.076 1.00 78.69 105 GLU A C 1
ATOM 844 O O . GLU A 1 105 ? 9.553 7.657 -4.185 1.00 78.69 105 GLU A O 1
ATOM 849 N N . GLY A 1 106 ? 9.013 5.561 -4.823 1.00 83.31 106 GLY A N 1
ATOM 850 C CA . GLY A 1 106 ? 8.880 4.996 -3.483 1.00 83.31 106 GLY A CA 1
ATOM 851 C C . GLY A 1 106 ? 7.971 3.766 -3.431 1.00 83.31 106 GLY A C 1
ATOM 852 O O . GLY A 1 106 ? 7.780 3.059 -4.425 1.00 83.31 106 GLY A O 1
ATOM 853 N N . ILE A 1 107 ? 7.442 3.474 -2.238 1.00 88.50 107 ILE A N 1
ATOM 854 C CA . ILE A 1 107 ? 6.428 2.431 -2.022 1.00 88.50 107 ILE A CA 1
ATOM 855 C C . ILE A 1 107 ? 5.067 3.107 -1.979 1.00 88.50 107 ILE A C 1
ATOM 857 O O . ILE A 1 107 ? 4.845 3.980 -1.139 1.00 88.50 107 ILE A O 1
ATOM 861 N N . LYS A 1 108 ? 4.143 2.673 -2.832 1.00 90.25 108 LYS A N 1
ATOM 862 C CA . LYS A 1 108 ? 2.739 3.067 -2.757 1.00 90.25 108 LYS A CA 1
ATOM 863 C C . LYS A 1 108 ? 1.911 1.936 -2.163 1.00 90.25 108 LYS A C 1
ATOM 865 O O . LYS A 1 108 ? 2.054 0.789 -2.570 1.00 90.25 108 LYS A O 1
ATOM 870 N N . ILE A 1 109 ? 1.040 2.280 -1.223 1.00 91.81 109 ILE A N 1
ATOM 871 C CA . IL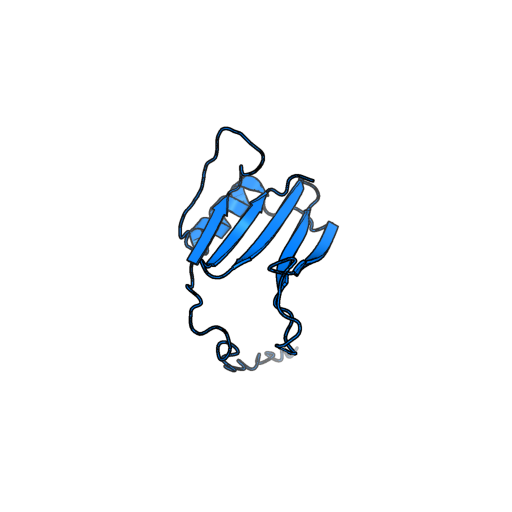E A 1 109 ? 0.033 1.397 -0.638 1.00 91.81 109 ILE A CA 1
ATOM 872 C C . ILE A 1 109 ? -1.332 2.020 -0.917 1.00 91.81 109 ILE A C 1
ATOM 874 O O . ILE A 1 109 ? -1.545 3.190 -0.598 1.00 91.81 109 ILE A O 1
ATOM 878 N N . GLN A 1 110 ? -2.250 1.271 -1.515 1.00 91.38 110 GLN A N 1
ATOM 879 C CA 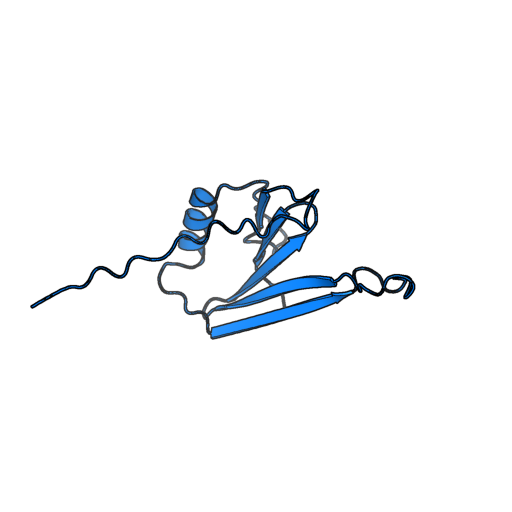. GLN A 1 110 ? -3.548 1.812 -1.924 1.00 91.38 110 GLN A CA 1
ATOM 880 C C . GLN A 1 110 ? -4.647 0.751 -1.911 1.00 91.38 110 GLN A C 1
ATOM 882 O O . GLN A 1 110 ? -4.348 -0.444 -2.000 1.00 91.38 110 GLN A O 1
ATOM 887 N N . ARG A 1 111 ? -5.917 1.163 -1.828 1.00 87.81 111 ARG A N 1
ATOM 888 C CA . ARG A 1 111 ? -7.037 0.241 -2.085 1.00 87.81 111 ARG A CA 1
ATOM 889 C C . ARG A 1 111 ? -6.969 -0.269 -3.525 1.00 87.81 111 ARG A C 1
ATOM 891 O O . ARG A 1 111 ? -6.712 0.505 -4.444 1.00 87.81 111 ARG A O 1
ATOM 898 N N . SER A 1 112 ? -7.169 -1.572 -3.706 1.00 76.44 112 SER A N 1
ATOM 899 C CA . SER A 1 112 ? -7.243 -2.178 -5.039 1.00 76.44 112 SER A CA 1
ATOM 900 C C . SER A 1 112 ? -8.679 -2.098 -5.555 1.00 76.44 112 SER A C 1
ATOM 902 O O . SER A 1 112 ? -9.625 -2.330 -4.798 1.00 76.44 112 SER A O 1
ATOM 904 N N . ILE A 1 113 ? -8.823 -1.778 -6.837 1.00 64.25 113 ILE A N 1
ATOM 905 C CA . ILE A 1 113 ? -10.063 -1.918 -7.603 1.00 64.25 113 ILE A CA 1
ATOM 906 C C . ILE A 1 113 ? -9.794 -3.093 -8.541 1.00 64.25 113 ILE A C 1
ATOM 908 O O . ILE 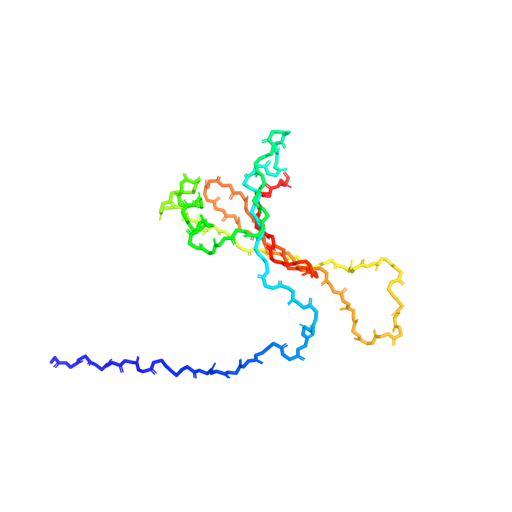A 1 113 ? -9.021 -2.943 -9.485 1.00 64.25 113 ILE A O 1
ATOM 912 N N . LEU A 1 114 ? -10.336 -4.268 -8.223 1.00 46.62 114 LEU A N 1
ATOM 913 C CA . LEU A 1 114 ? -10.533 -5.306 -9.235 1.00 46.62 114 LEU A CA 1
ATOM 914 C C . LEU A 1 114 ? -11.827 -4.994 -9.982 1.00 46.62 114 LEU A C 1
ATOM 916 O O . LEU A 1 114 ? -12.811 -4.642 -9.289 1.00 46.62 114 LEU A O 1
#

Foldseek 3Di:
DDDPDPDPPPPPPPPVVPLPLADAFEKEWAVPVDPPTDIDTRDDPVRVVVVCCVVQNPPKDFPDKDKDWDFPDPPDPVPDVDGDTWIKIWTQIPNAIWIWTQDSRHIYIYGDDD

pLDDT: mean 73.8, std 17.92, range [35.72, 94.12]